Protein AF-A0AAU4XA52-F1 (afdb_monomer)

Nearest PDB structures (foldseek):
  8f8q-assembly1_G  TM=4.355E-01  e=1.566E+00  Homo sapiens
  3lk3-assembly1_A  TM=3.932E-01  e=1.040E+00  Gallus gallus
  8ptk-assembly1_K  TM=3.388E-01  e=1.979E+00  Sus scrofa

Structure (mmCIF, N/CA/C/O backbone):
data_AF-A0AAU4XA52-F1
#
_entry.id   AF-A0AAU4XA52-F1
#
loop_
_atom_site.group_PDB
_atom_site.id
_atom_site.type_symbol
_atom_site.label_atom_id
_atom_site.label_alt_id
_atom_site.label_comp_id
_atom_site.label_asym_id
_atom_site.label_entity_id
_atom_site.label_seq_id
_atom_site.pdbx_PDB_ins_code
_atom_site.Cartn_x
_atom_site.Cartn_y
_atom_site.Cartn_z
_atom_site.occupancy
_atom_site.B_iso_or_equiv
_atom_site.auth_seq_id
_a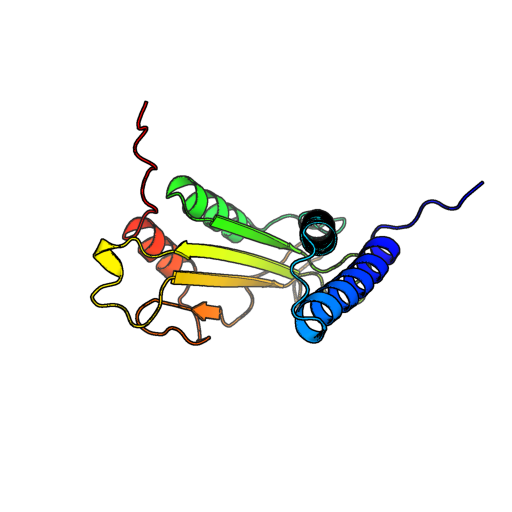tom_site.auth_comp_id
_atom_site.auth_asym_id
_atom_site.auth_atom_id
_atom_site.pdbx_PDB_model_num
ATOM 1 N N . MET A 1 1 ? 0.199 17.002 -34.456 1.00 43.00 1 MET A N 1
ATOM 2 C CA . MET A 1 1 ? 0.070 15.747 -33.685 1.00 43.00 1 MET A CA 1
ATOM 3 C C . MET A 1 1 ? 0.695 15.994 -32.324 1.00 43.00 1 MET A C 1
ATOM 5 O O . MET A 1 1 ? 1.911 16.101 -32.249 1.00 43.00 1 MET A O 1
ATOM 9 N N . THR A 1 2 ? -0.104 16.218 -31.283 1.00 55.16 2 THR A N 1
ATOM 10 C CA . THR A 1 2 ? 0.406 16.299 -29.907 1.00 55.16 2 THR A CA 1
ATOM 11 C C . THR A 1 2 ? 0.904 14.913 -29.508 1.00 55.16 2 THR A C 1
ATOM 13 O O . THR A 1 2 ? 0.173 13.933 -29.642 1.00 55.16 2 THR A O 1
ATOM 16 N N . ALA A 1 3 ? 2.171 14.807 -29.107 1.00 72.81 3 ALA A N 1
ATOM 17 C CA . ALA A 1 3 ? 2.722 13.553 -28.608 1.00 72.81 3 ALA A CA 1
ATOM 18 C C . ALA A 1 3 ? 1.929 13.122 -27.365 1.00 72.81 3 ALA A C 1
ATOM 20 O O . ALA A 1 3 ? 1.704 13.930 -26.464 1.00 72.81 3 ALA A O 1
ATOM 21 N N . VAL A 1 4 ? 1.476 11.869 -27.342 1.00 82.00 4 VAL A N 1
ATOM 22 C CA . VAL A 1 4 ? 0.788 11.294 -26.182 1.00 82.00 4 VAL A CA 1
ATOM 23 C C . VAL A 1 4 ? 1.808 11.146 -25.051 1.00 82.00 4 VAL A C 1
ATOM 25 O O . VAL A 1 4 ? 2.868 10.554 -25.254 1.00 82.00 4 VAL A O 1
ATOM 28 N N . GLU A 1 5 ? 1.500 11.710 -23.881 1.00 89.12 5 GLU A N 1
ATOM 29 C CA . GLU A 1 5 ? 2.324 11.596 -22.671 1.00 89.12 5 GLU A CA 1
ATOM 30 C C . GLU A 1 5 ? 2.473 10.115 -22.282 1.00 89.12 5 GLU A C 1
ATOM 32 O O . GLU A 1 5 ? 1.494 9.369 -22.224 1.00 89.12 5 GLU A O 1
ATOM 37 N N . THR A 1 6 ? 3.705 9.664 -22.036 1.00 92.88 6 THR A N 1
ATOM 38 C CA . THR A 1 6 ? 3.959 8.292 -21.566 1.00 92.88 6 THR A CA 1
ATOM 39 C C . THR A 1 6 ? 3.625 8.151 -20.072 1.00 92.88 6 THR A C 1
ATOM 41 O O . THR A 1 6 ? 3.754 9.127 -19.331 1.00 92.88 6 THR A O 1
ATOM 44 N N . PRO A 1 7 ? 3.310 6.940 -19.564 1.00 91.88 7 PRO A N 1
ATOM 45 C CA . PRO A 1 7 ? 3.026 6.734 -18.137 1.00 91.88 7 PRO A CA 1
ATOM 46 C C . PRO A 1 7 ? 4.144 7.199 -17.188 1.00 91.88 7 PRO A C 1
ATOM 48 O O . PRO A 1 7 ? 3.871 7.628 -16.072 1.00 91.88 7 PRO A O 1
ATOM 51 N N . ALA A 1 8 ? 5.408 7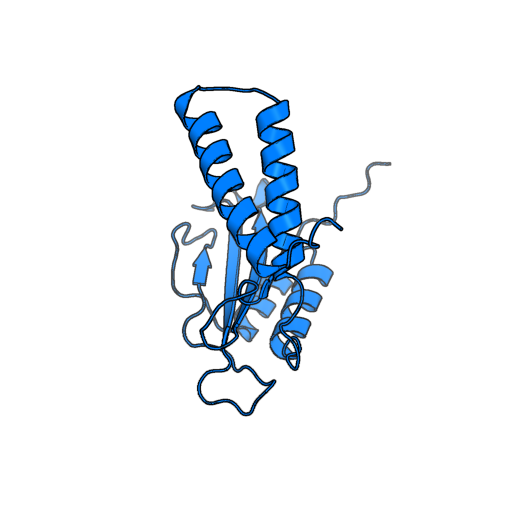.138 -17.623 1.00 92.50 8 ALA A N 1
ATOM 52 C CA . ALA A 1 8 ? 6.554 7.618 -16.846 1.00 92.50 8 ALA A CA 1
ATOM 53 C C . ALA A 1 8 ? 6.609 9.154 -16.759 1.00 92.50 8 ALA A C 1
ATOM 55 O O . ALA A 1 8 ? 6.890 9.711 -15.693 1.00 92.50 8 ALA A O 1
ATOM 56 N N . GLN A 1 9 ? 6.308 9.840 -17.867 1.00 94.44 9 GLN A N 1
ATOM 57 C CA . GLN A 1 9 ? 6.201 11.301 -17.903 1.00 94.44 9 GLN A CA 1
ATOM 58 C C . GLN A 1 9 ? 5.022 11.770 -17.045 1.00 94.44 9 GLN A C 1
ATOM 60 O O . GLN A 1 9 ? 5.203 12.636 -16.189 1.00 94.44 9 GLN A O 1
ATOM 65 N N . GLU A 1 10 ? 3.867 11.113 -17.189 1.00 95.56 10 GLU A N 1
ATOM 66 C CA . GLU A 1 10 ? 2.670 11.390 -16.394 1.00 95.56 10 GLU A CA 1
ATOM 67 C C . GLU A 1 10 ? 2.944 11.209 -14.892 1.00 95.56 10 GLU A C 1
ATOM 69 O O . GLU A 1 10 ? 2.663 12.106 -14.097 1.00 95.56 10 GLU A O 1
ATOM 74 N N . TYR A 1 11 ? 3.556 10.086 -14.495 1.00 94.38 11 TYR A N 1
ATOM 75 C CA . TYR A 1 11 ? 3.901 9.816 -13.096 1.00 94.38 11 TYR A CA 1
ATOM 76 C C . TYR A 1 11 ? 4.827 10.891 -12.510 1.00 94.38 11 TYR A C 1
ATOM 78 O O . TYR A 1 11 ? 4.609 11.366 -11.391 1.00 94.38 11 TYR A O 1
ATOM 86 N N . THR A 1 12 ? 5.848 11.300 -13.268 1.00 95.50 12 THR A N 1
ATOM 87 C CA . THR A 1 12 ? 6.807 12.328 -12.840 1.00 95.50 12 THR A CA 1
ATOM 88 C C . THR A 1 12 ? 6.115 13.671 -12.635 1.00 95.50 12 THR A C 1
ATOM 90 O O . THR A 1 12 ? 6.259 14.286 -11.576 1.00 95.50 12 THR A O 1
ATOM 93 N N . ARG A 1 13 ? 5.307 14.098 -13.612 1.00 96.88 13 ARG A N 1
ATOM 94 C CA . ARG A 1 13 ? 4.547 15.348 -13.549 1.00 96.88 13 ARG A CA 1
ATOM 95 C C . ARG A 1 13 ? 3.588 15.362 -12.359 1.00 96.88 13 ARG A C 1
ATOM 97 O O . ARG A 1 13 ? 3.605 16.307 -11.576 1.00 96.88 13 ARG A O 1
ATOM 104 N N . LEU A 1 14 ? 2.796 14.303 -12.187 1.00 96.81 14 LEU A N 1
ATOM 105 C CA . LEU A 1 14 ? 1.830 14.194 -11.090 1.00 96.81 14 LEU A CA 1
ATOM 106 C C . LEU A 1 14 ? 2.503 14.123 -9.714 1.00 96.81 14 LEU A C 1
ATOM 108 O O . LEU A 1 14 ? 1.957 14.634 -8.741 1.00 96.81 14 LEU A O 1
ATOM 112 N N . THR A 1 15 ? 3.696 13.529 -9.613 1.00 95.25 15 THR A N 1
ATOM 113 C CA . THR A 1 15 ? 4.472 13.529 -8.363 1.00 95.25 15 THR A CA 1
ATOM 114 C C . THR A 1 15 ? 4.912 14.946 -7.983 1.00 95.25 15 THR A C 1
ATOM 116 O O . THR A 1 15 ? 4.829 15.311 -6.808 1.00 95.25 15 THR A O 1
ATOM 119 N N . GLY A 1 16 ? 5.330 15.754 -8.965 1.00 96.00 16 GLY A N 1
ATOM 120 C CA . GLY A 1 16 ? 5.622 17.178 -8.771 1.00 96.00 16 GLY A CA 1
ATOM 121 C C . GLY A 1 16 ? 4.384 17.964 -8.334 1.00 96.00 16 GLY A C 1
ATOM 122 O O . GLY A 1 16 ? 4.399 18.592 -7.276 1.00 96.00 16 GLY A O 1
ATOM 123 N N . GLU A 1 17 ? 3.283 17.828 -9.078 1.00 95.88 17 GLU A N 1
ATOM 124 C CA . GLU A 1 17 ? 1.997 18.484 -8.792 1.00 95.88 17 GLU A CA 1
ATOM 125 C C . GLU A 1 17 ? 1.481 18.152 -7.381 1.00 95.88 17 GLU A C 1
ATOM 127 O O . GLU A 1 17 ? 1.078 19.034 -6.624 1.00 95.88 17 GLU A O 1
ATOM 132 N N . ARG A 1 18 ? 1.567 16.880 -6.972 1.00 95.81 18 ARG A N 1
ATOM 133 C CA . ARG A 1 18 ? 1.226 16.441 -5.612 1.00 95.81 18 ARG A CA 1
ATOM 134 C C . ARG A 1 18 ? 2.052 17.171 -4.552 1.00 95.81 18 ARG A C 1
ATOM 136 O O . ARG A 1 18 ? 1.511 17.568 -3.520 1.00 95.81 18 ARG A O 1
ATOM 143 N N . GLY A 1 19 ? 3.357 17.317 -4.783 1.00 93.88 19 GLY A N 1
ATOM 144 C CA . GLY A 1 19 ? 4.271 18.008 -3.873 1.00 93.88 19 GLY A CA 1
ATOM 145 C C . GLY A 1 19 ? 3.929 19.489 -3.716 1.00 93.88 19 GLY A C 1
ATOM 146 O O . GLY A 1 19 ? 3.890 19.992 -2.591 1.00 93.88 19 GLY A O 1
ATOM 147 N N . GLU A 1 20 ? 3.622 20.163 -4.823 1.00 92.38 20 GLU A N 1
ATOM 148 C CA . GLU A 1 20 ? 3.207 21.569 -4.852 1.00 92.38 20 GLU A CA 1
ATO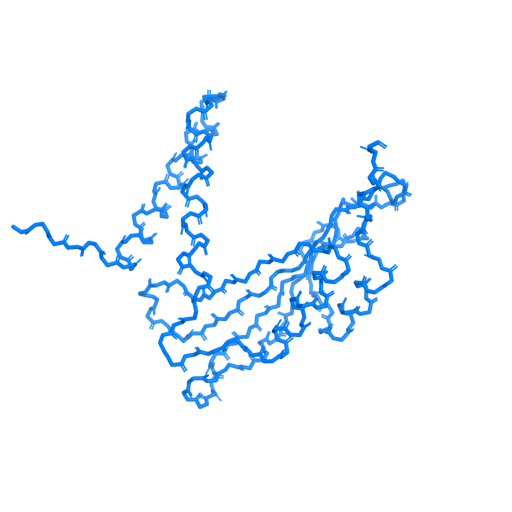M 149 C C . GLU A 1 20 ? 1.871 21.781 -4.130 1.00 92.38 20 GLU A C 1
ATOM 151 O O . GLU A 1 20 ? 1.791 22.622 -3.232 1.00 92.38 20 GLU A O 1
ATOM 156 N N . LEU A 1 21 ? 0.855 20.963 -4.428 1.00 91.62 21 LEU A N 1
ATOM 157 C CA . LEU A 1 21 ? -0.453 21.010 -3.763 1.00 91.62 21 LEU A CA 1
ATOM 158 C C . LEU A 1 21 ? -0.331 20.750 -2.254 1.00 91.62 21 LEU A C 1
ATOM 160 O O . LEU A 1 21 ? -0.887 21.489 -1.440 1.00 91.62 21 LEU A O 1
ATOM 164 N N . ALA A 1 22 ? 0.451 19.743 -1.853 1.00 89.94 22 ALA A N 1
ATOM 165 C CA . ALA A 1 22 ? 0.691 19.442 -0.442 1.00 89.94 22 ALA A CA 1
ATOM 166 C C . ALA A 1 22 ? 1.481 20.551 0.279 1.00 89.94 22 ALA A C 1
ATOM 168 O O . ALA A 1 22 ? 1.315 20.758 1.485 1.00 89.94 22 ALA A O 1
ATOM 169 N N . ALA A 1 23 ? 2.368 21.264 -0.417 1.00 88.88 23 ALA A N 1
ATOM 170 C CA . ALA A 1 23 ? 3.054 22.429 0.133 1.00 88.88 23 ALA A CA 1
ATOM 171 C C . ALA A 1 23 ? 2.111 23.635 0.263 1.00 88.88 23 ALA A C 1
ATOM 173 O O . ALA A 1 23 ? 2.123 24.292 1.305 1.00 88.88 23 ALA A O 1
ATOM 174 N N . ALA A 1 24 ? 1.262 23.888 -0.737 1.00 87.06 24 ALA A N 1
ATOM 175 C CA . ALA A 1 24 ? 0.280 24.970 -0.731 1.00 87.06 24 ALA A CA 1
ATOM 176 C C . ALA A 1 24 ? -0.718 24.826 0.430 1.00 87.06 24 ALA A C 1
ATOM 178 O O . ALA A 1 24 ? -0.852 25.748 1.236 1.00 87.06 24 ALA A O 1
ATOM 179 N N . LEU A 1 25 ? -1.311 23.636 0.596 1.00 85.62 25 LEU A N 1
ATOM 180 C CA . LEU A 1 25 ? -2.243 23.338 1.693 1.00 85.62 25 LEU A CA 1
ATOM 181 C C . LEU A 1 25 ? -1.603 23.522 3.082 1.00 85.62 25 LEU A C 1
ATOM 183 O O . LEU A 1 25 ? -2.272 23.962 4.015 1.00 85.62 25 LEU A O 1
ATOM 187 N N . ARG A 1 26 ? -0.301 23.227 3.232 1.00 85.25 26 ARG A N 1
ATOM 188 C CA . ARG A 1 26 ? 0.435 23.448 4.491 1.00 85.25 26 ARG A CA 1
ATOM 189 C C . ARG A 1 26 ? 0.756 24.918 4.740 1.00 85.25 26 ARG A C 1
ATOM 191 O O . ARG A 1 26 ? 0.615 25.384 5.865 1.00 85.25 26 ARG A O 1
ATOM 198 N N . LYS A 1 27 ? 1.231 25.633 3.716 1.00 78.00 27 LYS A N 1
ATOM 199 C CA . LYS A 1 27 ? 1.711 27.017 3.845 1.00 78.00 27 LYS A CA 1
ATOM 200 C C . LYS A 1 27 ? 0.572 27.998 4.088 1.00 78.00 27 LYS A C 1
ATOM 202 O O . LYS A 1 27 ? 0.759 28.975 4.805 1.00 78.00 27 LYS A O 1
ATOM 207 N N . ALA A 1 28 ? -0.574 27.767 3.465 1.00 58.38 28 ALA A N 1
ATOM 208 C CA . ALA A 1 28 ? -1.608 28.782 3.399 1.00 58.38 28 ALA A CA 1
ATOM 209 C C . ALA A 1 28 ? -2.699 28.635 4.477 1.00 58.38 28 ALA A C 1
ATOM 211 O O . ALA A 1 28 ? -3.594 29.470 4.534 1.00 58.38 28 ALA A O 1
ATOM 212 N N . GLY A 1 29 ? -2.670 27.589 5.320 1.00 57.09 29 GLY A N 1
ATOM 213 C CA . GLY A 1 29 ? -3.860 27.222 6.108 1.00 57.09 29 GLY A CA 1
ATOM 214 C C . GLY A 1 29 ? -5.096 27.053 5.211 1.00 57.09 29 GLY A C 1
ATOM 215 O O . GLY A 1 29 ? -6.231 27.173 5.668 1.00 57.09 29 GLY A O 1
ATOM 216 N N . ASP A 1 30 ? -4.852 26.849 3.914 1.00 56.91 30 ASP A N 1
ATOM 217 C CA . ASP A 1 30 ? -5.818 27.040 2.855 1.00 56.91 30 ASP A CA 1
ATOM 218 C C . ASP A 1 30 ? -6.730 25.831 2.855 1.00 56.91 30 ASP A C 1
ATOM 220 O O . ASP A 1 30 ? -6.340 24.696 2.568 1.00 56.91 30 ASP A O 1
ATOM 224 N N . ALA A 1 31 ? -7.959 26.089 3.277 1.00 65.12 31 ALA A N 1
ATOM 225 C CA . ALA A 1 31 ? -9.016 25.109 3.285 1.00 65.12 31 ALA A CA 1
ATOM 226 C C . ALA A 1 31 ? -9.670 24.962 1.909 1.00 65.12 31 ALA A C 1
ATOM 228 O O . ALA A 1 31 ? -10.715 24.314 1.855 1.00 65.12 31 ALA A O 1
ATOM 229 N N . SER A 1 32 ? -9.084 25.536 0.842 1.00 79.25 32 SER A N 1
ATOM 230 C CA . SER A 1 32 ? -9.592 25.466 -0.528 1.00 79.25 32 SER A CA 1
ATOM 231 C C . SER A 1 32 ? -10.029 24.037 -0.867 1.00 79.25 32 SER A C 1
ATOM 233 O O . SER A 1 32 ? -9.188 23.134 -0.988 1.00 79.25 32 SER A O 1
ATOM 235 N N . PRO A 1 33 ? -11.351 23.811 -0.996 1.00 83.31 33 PRO A N 1
ATOM 236 C CA . PRO A 1 33 ? -11.887 22.519 -1.398 1.00 83.31 33 PRO A CA 1
ATOM 237 C C . PRO A 1 33 ? -11.326 22.095 -2.755 1.00 83.31 33 PRO A C 1
ATOM 239 O O . PRO A 1 33 ? -10.989 20.934 -2.931 1.00 83.31 33 PRO A O 1
ATOM 242 N N . GLU A 1 34 ? -11.090 23.050 -3.658 1.00 87.25 34 GLU A N 1
ATOM 243 C CA . GLU A 1 34 ? -10.517 22.801 -4.980 1.00 87.25 34 GLU A CA 1
ATOM 244 C C . GLU A 1 34 ? -9.105 22.206 -4.902 1.00 87.25 34 GLU A C 1
ATOM 246 O O . GLU A 1 34 ? -8.829 21.187 -5.533 1.00 87.25 34 GLU A O 1
ATOM 251 N N . ASN A 1 35 ? -8.218 22.773 -4.077 1.00 87.94 35 ASN A N 1
ATOM 252 C CA . ASN A 1 35 ? -6.865 22.234 -3.897 1.00 87.94 35 ASN A CA 1
ATOM 253 C C . ASN A 1 35 ? -6.888 20.834 -3.261 1.00 87.94 35 ASN A C 1
ATOM 255 O O . ASN A 1 35 ? -6.060 19.984 -3.598 1.00 87.94 35 ASN A O 1
ATOM 259 N N . ARG A 1 36 ? -7.846 20.566 -2.363 1.00 89.00 36 ARG A N 1
ATOM 260 C CA . ARG A 1 36 ? -8.039 19.240 -1.751 1.00 89.00 36 ARG A CA 1
ATOM 261 C C . ARG A 1 36 ? -8.570 18.221 -2.752 1.00 89.00 36 ARG A C 1
ATOM 263 O O . ARG A 1 36 ? -8.020 17.125 -2.835 1.00 89.00 36 ARG A O 1
ATOM 270 N N . ASP A 1 37 ? -9.578 18.589 -3.532 1.00 91.69 37 ASP A N 1
ATOM 271 C CA . ASP A 1 37 ? -10.167 17.740 -4.568 1.00 91.69 37 ASP A CA 1
ATOM 272 C C . ASP A 1 37 ? -9.143 17.442 -5.664 1.00 91.69 37 ASP A C 1
ATOM 274 O O . ASP A 1 37 ? -9.008 16.302 -6.122 1.00 91.69 37 ASP A O 1
ATOM 278 N N . ARG A 1 38 ? -8.341 18.448 -6.032 1.00 93.06 38 ARG A N 1
ATOM 279 C CA . ARG A 1 38 ? -7.242 18.285 -6.977 1.00 93.06 38 ARG A CA 1
ATOM 280 C C . ARG A 1 38 ? -6.180 17.337 -6.439 1.00 93.06 38 ARG A C 1
ATOM 282 O O . ARG A 1 38 ? -5.808 16.400 -7.146 1.00 93.06 38 ARG A O 1
ATOM 289 N N . LEU A 1 39 ? -5.743 17.522 -5.192 1.00 93.12 39 LEU A N 1
ATOM 290 C CA . LEU A 1 39 ? -4.787 16.623 -4.547 1.00 93.12 39 LEU A CA 1
ATOM 291 C C . LEU A 1 39 ? -5.326 15.188 -4.482 1.00 93.12 39 LEU A C 1
ATOM 293 O O . LEU A 1 39 ? -4.607 14.255 -4.828 1.00 93.12 39 LEU A O 1
ATOM 297 N N . ALA A 1 40 ? -6.597 15.004 -4.117 1.00 94.06 40 ALA A N 1
ATOM 298 C CA . ALA A 1 40 ? -7.238 13.692 -4.087 1.00 94.06 40 ALA A CA 1
ATOM 299 C C . ALA A 1 40 ? -7.287 13.039 -5.480 1.00 94.06 40 ALA A C 1
ATOM 301 O O . ALA A 1 40 ? -7.027 11.840 -5.614 1.00 94.06 40 ALA A O 1
ATOM 302 N N . SER A 1 41 ? -7.572 13.814 -6.532 1.00 96.00 41 SER A N 1
ATOM 303 C CA . SER A 1 41 ? -7.564 13.317 -7.911 1.00 96.00 41 SER A CA 1
ATOM 304 C C . SER A 1 41 ? -6.158 12.935 -8.382 1.00 96.00 41 SER A C 1
ATOM 306 O O . SER A 1 41 ? -5.995 11.893 -9.020 1.00 96.00 41 SER A O 1
ATOM 308 N N . VAL A 1 42 ? -5.145 13.742 -8.053 1.00 96.38 42 VAL A N 1
ATOM 309 C CA . VAL A 1 42 ? -3.731 13.461 -8.353 1.00 96.38 42 VAL A CA 1
ATOM 310 C C . VAL A 1 42 ? -3.271 12.201 -7.618 1.00 96.38 42 VAL A C 1
ATOM 312 O O . VAL A 1 42 ? -2.703 11.305 -8.239 1.00 96.38 42 VAL A O 1
ATOM 315 N N . ASP A 1 43 ? -3.584 12.074 -6.327 1.00 95.25 43 ASP A N 1
ATOM 316 C CA . ASP A 1 43 ? -3.275 10.886 -5.526 1.00 95.25 43 ASP A CA 1
ATOM 317 C C . ASP A 1 43 ? -3.941 9.628 -6.095 1.00 95.25 43 ASP A C 1
ATOM 319 O O . ASP A 1 43 ? -3.300 8.580 -6.192 1.00 95.25 43 ASP A O 1
ATOM 323 N N . ARG A 1 44 ? -5.213 9.715 -6.505 1.00 95.06 44 ARG A N 1
ATOM 324 C CA . ARG A 1 44 ? -5.915 8.605 -7.164 1.00 95.06 44 ARG A CA 1
ATOM 325 C C . ARG A 1 44 ? -5.209 8.204 -8.457 1.00 95.06 44 ARG A C 1
ATOM 327 O O . ARG A 1 44 ? -4.948 7.020 -8.650 1.00 95.06 44 ARG A O 1
ATOM 334 N N . ARG A 1 45 ? -4.844 9.169 -9.304 1.00 96.25 45 ARG A N 1
ATOM 335 C CA . ARG A 1 45 ? -4.180 8.881 -10.578 1.00 96.25 45 ARG A CA 1
ATOM 336 C C . ARG A 1 45 ? -2.788 8.277 -10.387 1.00 96.25 45 ARG A C 1
ATOM 338 O O . ARG A 1 45 ? -2.440 7.310 -11.057 1.00 96.25 45 ARG A O 1
ATOM 345 N N . LEU A 1 46 ? -2.014 8.779 -9.426 1.00 95.56 46 LEU A N 1
ATOM 346 C CA . LEU A 1 46 ? -0.730 8.182 -9.052 1.00 95.56 46 LEU A CA 1
ATOM 347 C C . LEU A 1 46 ? -0.896 6.739 -8.566 1.00 95.56 46 LEU A C 1
ATOM 349 O O . LEU A 1 46 ? -0.101 5.883 -8.948 1.00 95.56 46 LEU A O 1
ATOM 353 N N . ARG A 1 47 ? -1.936 6.448 -7.770 1.00 94.19 47 ARG A N 1
ATOM 354 C CA . ARG A 1 47 ? -2.253 5.075 -7.341 1.00 94.19 47 ARG A CA 1
ATOM 355 C C . ARG A 1 47 ? -2.582 4.172 -8.525 1.00 94.19 47 ARG A C 1
ATOM 357 O O . ARG A 1 47 ? -2.074 3.060 -8.565 1.00 94.19 47 ARG A O 1
ATOM 364 N N . GLU A 1 48 ? -3.373 4.638 -9.488 1.00 94.62 48 GLU A N 1
ATOM 365 C CA . GLU A 1 48 ? -3.684 3.873 -10.707 1.00 94.62 48 GLU A CA 1
ATOM 366 C C . GLU A 1 48 ? -2.419 3.525 -11.503 1.00 94.62 48 GLU A C 1
ATOM 368 O O . GLU A 1 48 ? -2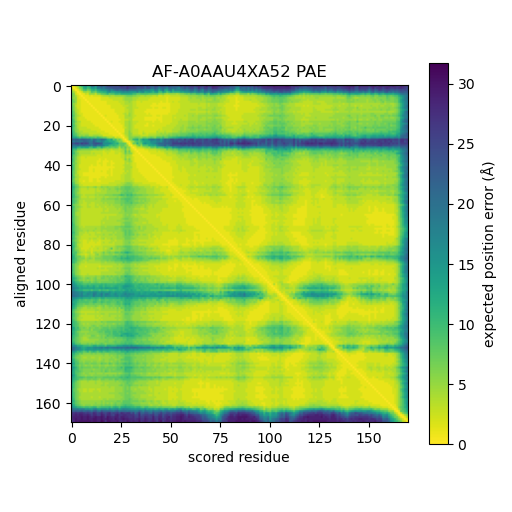.248 2.378 -11.918 1.00 94.62 48 GLU A O 1
ATOM 373 N N . LEU A 1 49 ? -1.504 4.488 -11.658 1.00 94.50 49 LEU A N 1
ATOM 374 C CA . LEU A 1 49 ? -0.248 4.300 -12.391 1.00 94.50 49 LEU A CA 1
ATOM 375 C C . LEU A 1 49 ? 0.672 3.248 -11.759 1.00 94.50 49 LEU A C 1
ATOM 377 O O . LEU A 1 49 ? 1.420 2.592 -12.480 1.00 94.50 49 LEU A O 1
ATOM 381 N N . VAL A 1 50 ? 0.611 3.068 -10.436 1.00 96.25 50 VAL A N 1
ATOM 382 C CA . VAL A 1 50 ? 1.417 2.067 -9.711 1.00 96.25 50 VAL A CA 1
ATOM 383 C C . VAL A 1 50 ? 0.630 0.817 -9.318 1.00 96.25 50 VAL A C 1
ATOM 385 O O . VAL A 1 50 ? 1.200 -0.106 -8.748 1.00 96.25 50 VAL A O 1
ATOM 388 N N . ALA A 1 51 ? -0.668 0.739 -9.607 1.00 94.38 51 ALA A N 1
ATOM 389 C CA . ALA A 1 51 ? -1.467 -0.451 -9.308 1.00 94.38 51 ALA A CA 1
ATOM 390 C C . ALA A 1 51 ? -1.173 -1.605 -10.281 1.00 94.38 51 ALA A C 1
ATOM 392 O O . ALA A 1 51 ? -1.354 -2.775 -9.938 1.00 94.38 51 ALA A O 1
ATOM 393 N N . SER A 1 52 ? -0.711 -1.279 -11.491 1.00 90.81 52 SER A N 1
ATOM 394 C CA . SER A 1 52 ? -0.446 -2.256 -12.548 1.00 90.81 52 SER A CA 1
ATOM 395 C C . SER A 1 52 ? 0.991 -2.779 -12.496 1.00 90.81 52 SER A C 1
ATOM 397 O O . SER A 1 52 ? 1.915 -1.996 -12.268 1.00 90.81 52 SER A O 1
ATOM 399 N N . PRO A 1 53 ? 1.210 -4.085 -12.735 1.00 93.25 53 PRO A N 1
ATOM 400 C CA . PRO A 1 53 ? 2.555 -4.630 -12.807 1.00 93.25 53 PRO A CA 1
ATOM 401 C C . PRO A 1 53 ? 3.318 -4.084 -14.025 1.00 93.25 53 PRO A C 1
ATOM 403 O O . PRO A 1 53 ? 2.715 -3.860 -15.079 1.00 93.25 53 PRO A O 1
ATOM 406 N N . PRO A 1 54 ? 4.651 -3.933 -13.931 1.00 92.69 54 PRO A N 1
ATOM 407 C CA . PRO A 1 54 ? 5.491 -3.711 -15.101 1.00 92.69 54 PRO A CA 1
ATOM 408 C C . PRO A 1 54 ? 5.359 -4.861 -16.118 1.00 92.69 54 PRO A C 1
ATOM 410 O O . PRO A 1 54 ? 5.044 -5.992 -15.729 1.00 92.69 54 PRO A O 1
ATOM 413 N N . PRO A 1 55 ? 5.647 -4.626 -17.413 1.00 90.62 55 PRO A N 1
ATOM 414 C CA . PRO A 1 55 ? 5.581 -5.668 -18.436 1.00 90.62 55 PRO A CA 1
ATOM 415 C C . PRO A 1 55 ? 6.372 -6.927 -18.054 1.00 90.62 55 PRO A C 1
ATOM 417 O O . PRO A 1 55 ? 7.530 -6.849 -17.648 1.00 90.62 55 PRO A O 1
ATOM 420 N N . GLY A 1 56 ? 5.739 -8.094 -18.189 1.00 93.06 56 GLY A N 1
ATOM 421 C CA . GLY A 1 56 ? 6.344 -9.391 -17.864 1.00 93.06 56 GLY A CA 1
ATOM 422 C C . GLY A 1 56 ? 6.310 -9.777 -16.382 1.00 93.06 56 GLY A C 1
ATOM 423 O O . GLY A 1 56 ? 6.720 -10.887 -16.053 1.00 93.06 56 GLY A O 1
ATOM 424 N N . TYR A 1 57 ? 5.800 -8.916 -15.496 1.00 94.75 57 TYR A N 1
ATOM 425 C CA . TYR A 1 57 ? 5.620 -9.220 -14.077 1.00 94.75 57 TYR A CA 1
ATOM 426 C C . TYR A 1 57 ? 4.155 -9.489 -13.740 1.00 94.75 57 TYR A C 1
ATOM 428 O O . TYR A 1 57 ? 3.233 -8.969 -14.364 1.00 94.75 57 TYR A O 1
ATOM 436 N N . VAL A 1 58 ? 3.947 -10.304 -12.709 1.00 94.06 58 VAL A N 1
ATOM 437 C CA . VAL A 1 58 ? 2.630 -10.580 -12.130 1.00 94.06 58 VAL A CA 1
ATOM 438 C C . VAL A 1 58 ? 2.706 -10.499 -10.614 1.00 94.06 58 VAL A C 1
ATOM 440 O O . VAL A 1 58 ? 3.763 -10.724 -10.019 1.00 94.06 58 VAL A O 1
ATOM 443 N N . LEU A 1 59 ? 1.574 -10.196 -9.975 1.00 94.69 59 LEU A N 1
ATOM 444 C CA . LEU A 1 59 ? 1.492 -10.178 -8.518 1.00 94.69 59 LEU A CA 1
ATOM 445 C C . LEU A 1 59 ? 1.780 -11.587 -7.973 1.00 94.69 59 LEU A C 1
ATOM 447 O O . LEU A 1 59 ? 1.107 -12.538 -8.377 1.00 94.69 59 LEU A O 1
ATOM 451 N N . PRO A 1 60 ? 2.755 -11.761 -7.060 1.00 94.19 60 PRO A N 1
ATOM 452 C CA . PRO A 1 60 ? 3.046 -13.065 -6.480 1.00 94.19 60 PRO A CA 1
ATOM 453 C C . PRO A 1 60 ? 1.834 -13.643 -5.778 1.00 94.19 60 PRO A C 1
ATOM 455 O O . PRO A 1 60 ? 1.121 -12.924 -5.079 1.00 94.19 60 PRO A O 1
ATOM 458 N N . LYS A 1 61 ? 1.680 -14.967 -5.843 1.00 95.12 61 LYS A N 1
ATOM 459 C CA . LYS A 1 61 ? 0.588 -15.661 -5.157 1.00 95.12 61 LYS A CA 1
ATOM 460 C C . LYS A 1 61 ? 0.489 -15.282 -3.675 1.00 95.12 61 LYS A C 1
ATOM 462 O O . LYS A 1 61 ? -0.593 -14.974 -3.208 1.00 95.12 61 LYS A O 1
ATOM 467 N N . ALA A 1 62 ? 1.608 -15.233 -2.950 1.00 95.00 62 ALA A N 1
ATOM 468 C CA . ALA A 1 62 ? 1.604 -14.862 -1.532 1.00 95.00 62 ALA A CA 1
ATOM 469 C C . ALA A 1 62 ? 1.092 -13.429 -1.275 1.00 95.00 62 ALA A C 1
ATOM 471 O O . ALA A 1 62 ? 0.433 -13.189 -0.266 1.00 95.00 62 ALA A O 1
ATOM 472 N N . ALA A 1 63 ? 1.380 -12.494 -2.185 1.00 96.38 63 ALA A N 1
ATOM 473 C CA . ALA A 1 63 ? 0.881 -11.125 -2.122 1.00 96.38 63 ALA A CA 1
ATOM 474 C C . ALA A 1 63 ? -0.622 -11.077 -2.447 1.00 96.38 63 ALA A C 1
ATOM 476 O O . ALA A 1 63 ? -1.392 -10.494 -1.689 1.00 96.38 63 ALA A O 1
ATOM 477 N N . ALA A 1 64 ? -1.050 -11.757 -3.516 1.00 97.12 64 ALA A N 1
ATOM 478 C CA . ALA A 1 64 ? -2.457 -11.864 -3.905 1.00 97.12 64 ALA A CA 1
ATOM 479 C C . ALA A 1 64 ? -3.318 -12.538 -2.818 1.00 97.12 64 ALA A C 1
ATOM 481 O O . ALA A 1 64 ? -4.404 -12.057 -2.496 1.00 97.12 64 ALA A O 1
ATOM 482 N N . ASP A 1 65 ? -2.810 -13.612 -2.209 1.00 98.06 65 ASP A N 1
ATOM 483 C CA . ASP A 1 65 ? -3.467 -14.327 -1.116 1.00 98.06 65 ASP A CA 1
ATOM 484 C C . ASP A 1 65 ? -3.583 -13.427 0.132 1.00 98.06 65 ASP A C 1
ATOM 486 O O . ASP A 1 65 ? -4.617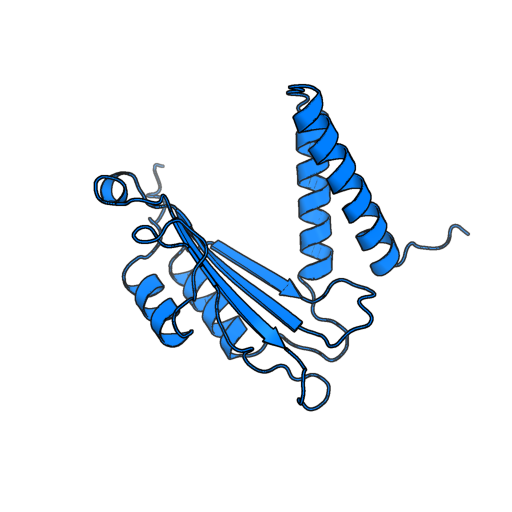 -13.443 0.794 1.00 98.06 65 ASP A O 1
ATOM 490 N N . LEU A 1 66 ? -2.565 -12.609 0.449 1.00 98.00 66 LEU A N 1
ATOM 491 C CA . LEU A 1 66 ? -2.631 -11.636 1.549 1.00 98.00 66 LEU A CA 1
ATOM 492 C C . LEU A 1 66 ? -3.680 -10.546 1.286 1.00 98.00 66 LEU A C 1
ATOM 494 O O . LEU A 1 66 ? -4.466 -10.247 2.181 1.00 98.00 66 LEU A O 1
ATOM 498 N N . VAL A 1 67 ? -3.710 -9.981 0.074 1.00 98.19 67 VAL A N 1
ATOM 499 C CA . VAL A 1 67 ? -4.706 -8.974 -0.335 1.00 98.19 67 VAL A CA 1
ATOM 500 C C . VAL A 1 67 ? -6.117 -9.542 -0.217 1.00 98.19 67 VAL A C 1
ATOM 502 O O . VAL A 1 67 ? -6.964 -8.952 0.447 1.00 98.19 67 VAL A O 1
ATOM 505 N N . THR A 1 68 ? -6.346 -10.722 -0.793 1.00 98.31 68 THR A N 1
ATOM 506 C CA . THR A 1 68 ? -7.650 -11.396 -0.751 1.00 98.31 68 THR A CA 1
ATOM 507 C C . THR A 1 68 ? -8.067 -11.682 0.692 1.00 98.31 68 THR A C 1
ATOM 509 O O . THR A 1 68 ? -9.198 -11.401 1.081 1.00 98.31 68 THR A O 1
ATOM 512 N N . HIS A 1 69 ? -7.145 -12.193 1.517 1.00 98.19 69 HIS A N 1
ATOM 513 C CA . HIS A 1 69 ? -7.401 -12.479 2.931 1.00 98.19 69 HIS A CA 1
ATOM 514 C C . HIS A 1 69 ? -7.762 -11.207 3.708 1.00 98.19 69 HIS A C 1
ATOM 516 O O . HIS A 1 69 ? -8.719 -11.211 4.470 1.00 98.19 69 HIS A O 1
ATOM 522 N N . ALA A 1 70 ? -7.046 -10.103 3.494 1.00 98.12 70 ALA A N 1
ATOM 523 C CA . ALA A 1 70 ? -7.364 -8.817 4.111 1.00 98.12 70 ALA A CA 1
ATOM 524 C C . ALA A 1 70 ? -8.768 -8.323 3.721 1.00 98.12 70 ALA A C 1
ATOM 526 O O . ALA A 1 70 ? -9.573 -8.011 4.598 1.00 98.12 70 ALA A O 1
ATOM 527 N N . GLN A 1 71 ? -9.094 -8.336 2.427 1.00 97.62 71 GLN A N 1
ATOM 528 C CA . GLN A 1 71 ? -10.388 -7.877 1.910 1.00 97.62 71 GLN A CA 1
ATOM 529 C C . GLN A 1 71 ? -11.567 -8.701 2.439 1.00 97.62 71 GLN A C 1
ATOM 531 O O . GLN A 1 71 ? -12.575 -8.131 2.849 1.00 97.62 71 GLN A O 1
ATOM 536 N N . VAL A 1 72 ? -11.437 -10.032 2.503 1.00 97.50 72 VAL A N 1
ATOM 537 C CA . VAL A 1 72 ? -12.471 -10.926 3.065 1.00 97.50 72 VAL A CA 1
ATOM 538 C C . VAL A 1 72 ? -12.793 -10.586 4.525 1.00 97.50 72 VAL A C 1
ATOM 540 O O . VAL A 1 72 ? -13.933 -10.734 4.962 1.00 97.50 72 VAL A O 1
ATOM 543 N N . HIS A 1 73 ? -11.804 -10.097 5.272 1.00 97.31 73 HIS A N 1
ATOM 544 C CA . HIS A 1 73 ? -11.951 -9.670 6.662 1.00 97.31 73 HIS A CA 1
ATOM 545 C C . HIS A 1 73 ? -12.247 -8.166 6.807 1.00 97.31 73 HIS A C 1
ATOM 547 O O . HIS A 1 73 ? -12.191 -7.640 7.918 1.00 97.31 73 HIS A O 1
ATOM 553 N N . GLY A 1 74 ? -12.554 -7.467 5.710 1.00 96.25 74 GLY A N 1
ATOM 554 C CA . GLY A 1 74 ? -12.920 -6.048 5.695 1.00 96.25 74 GLY A CA 1
ATOM 555 C C . GLY A 1 74 ? -11.753 -5.076 5.897 1.00 96.25 74 GLY A C 1
ATOM 556 O O . GLY A 1 74 ? -11.973 -3.891 6.133 1.00 96.25 74 GLY A O 1
ATOM 557 N N . TRP A 1 75 ? -10.506 -5.544 5.822 1.00 97.69 75 TRP A N 1
ATOM 558 C CA . TRP A 1 75 ? -9.339 -4.665 5.890 1.00 97.69 75 TRP A CA 1
ATOM 559 C C . TRP A 1 75 ? -9.128 -3.941 4.560 1.00 97.69 75 TRP A C 1
ATOM 561 O O . TRP A 1 75 ? -9.374 -4.487 3.482 1.00 97.69 75 TRP A O 1
ATOM 571 N N . LEU A 1 76 ? -8.598 -2.720 4.639 1.00 96.94 76 LEU A N 1
ATOM 572 C CA . LEU A 1 76 ? -8.178 -1.966 3.466 1.00 96.94 76 LEU A CA 1
ATOM 573 C C . LEU A 1 76 ? -6.865 -2.526 2.927 1.00 96.94 76 LEU A C 1
ATOM 575 O O . LEU A 1 76 ? -5.983 -2.943 3.683 1.00 96.94 76 LEU A O 1
ATOM 579 N N . THR A 1 77 ? -6.727 -2.489 1.606 1.00 97.56 77 THR A N 1
ATOM 580 C CA . THR A 1 77 ? -5.549 -2.987 0.897 1.00 97.56 77 THR A CA 1
ATOM 581 C C . THR A 1 77 ? -5.065 -1.972 -0.120 1.00 97.56 77 THR A C 1
ATOM 583 O O . THR A 1 77 ? -5.874 -1.388 -0.840 1.00 97.56 77 THR A O 1
ATOM 586 N N . LEU A 1 78 ? -3.752 -1.830 -0.243 1.00 96.69 78 LEU A N 1
ATOM 587 C CA . LEU A 1 78 ? -3.109 -1.029 -1.273 1.00 96.69 78 LEU A CA 1
ATOM 588 C C . LEU A 1 78 ? -1.952 -1.835 -1.871 1.00 96.69 78 LEU A C 1
ATOM 590 O O . LEU A 1 78 ? -1.061 -2.275 -1.150 1.00 96.69 78 LEU A O 1
ATOM 594 N N . VAL A 1 79 ? -1.981 -2.036 -3.187 1.00 97.75 79 VAL A N 1
ATOM 595 C CA . VAL A 1 79 ? -0.919 -2.707 -3.951 1.00 97.75 79 VAL A CA 1
ATOM 596 C C . VAL A 1 79 ? -0.209 -1.656 -4.791 1.00 97.75 79 VAL A C 1
ATOM 598 O O . VAL A 1 79 ? -0.863 -0.926 -5.532 1.00 97.75 79 VAL A O 1
ATOM 601 N N . GLN A 1 80 ? 1.113 -1.568 -4.664 1.00 97.31 80 GLN A N 1
ATOM 602 C CA . GLN A 1 80 ? 1.929 -0.592 -5.381 1.00 97.31 80 GLN A CA 1
ATOM 603 C C . GLN A 1 80 ? 3.155 -1.270 -5.971 1.00 97.31 80 GLN A C 1
ATOM 605 O O . GLN A 1 80 ? 4.041 -1.723 -5.249 1.00 97.31 80 GLN A O 1
ATOM 610 N N . TRP A 1 81 ? 3.205 -1.329 -7.290 1.00 97.50 81 TRP A N 1
ATOM 611 C CA . TRP A 1 81 ? 4.396 -1.680 -8.038 1.00 97.50 81 TRP A CA 1
ATOM 612 C C . TRP A 1 81 ? 5.378 -0.515 -8.091 1.00 97.50 81 TRP A C 1
ATOM 614 O O . TRP A 1 81 ? 5.046 0.636 -7.803 1.00 97.50 81 TRP A O 1
ATOM 624 N N . THR A 1 82 ? 6.606 -0.824 -8.493 1.00 94.75 82 THR A N 1
ATOM 625 C CA . THR A 1 82 ? 7.595 0.180 -8.875 1.00 94.75 82 THR A CA 1
ATOM 626 C C . THR A 1 82 ? 7.004 1.213 -9.830 1.00 94.75 82 THR A C 1
ATOM 628 O O . THR A 1 82 ? 6.311 0.821 -10.774 1.00 94.75 82 THR A O 1
ATOM 631 N N . PRO A 1 83 ? 7.318 2.507 -9.642 1.00 93.44 83 PRO A N 1
ATOM 632 C CA . PRO A 1 83 ? 6.858 3.563 -10.530 1.00 93.44 83 PRO A CA 1
ATOM 633 C C . PRO A 1 83 ? 7.166 3.305 -12.013 1.00 93.44 83 PRO A C 1
ATOM 635 O O . PRO A 1 83 ? 8.234 2.771 -12.332 1.00 93.44 83 PRO A O 1
ATOM 638 N N . PRO A 1 84 ? 6.293 3.737 -12.940 1.00 91.00 84 PRO A N 1
ATOM 639 C CA . PRO A 1 84 ? 6.609 3.734 -14.363 1.00 91.00 84 PRO A CA 1
ATOM 640 C C . PRO A 1 84 ? 7.902 4.508 -14.652 1.00 91.00 84 PRO A C 1
ATOM 642 O O . PRO A 1 84 ? 8.109 5.604 -14.137 1.00 91.00 84 PRO A O 1
ATOM 645 N N . GLY A 1 85 ? 8.780 3.942 -15.483 1.00 86.44 85 GLY A N 1
ATOM 646 C CA . GLY A 1 85 ? 10.080 4.547 -15.801 1.00 86.44 85 GLY A CA 1
ATOM 647 C C . GLY A 1 85 ? 11.142 4.406 -14.706 1.00 86.44 85 GLY A C 1
ATOM 648 O O . GLY A 1 85 ? 12.234 4.951 -14.855 1.00 86.44 85 GLY A O 1
ATOM 649 N N . TYR A 1 86 ? 10.866 3.667 -13.625 1.00 89.31 86 TYR A N 1
ATOM 650 C CA . TYR A 1 86 ? 11.885 3.305 -12.645 1.00 89.31 86 TYR A CA 1
ATOM 651 C C . TYR A 1 86 ? 12.990 2.468 -13.306 1.00 89.31 86 TYR A C 1
ATOM 653 O O . TYR A 1 86 ? 12.727 1.401 -13.853 1.00 89.31 86 TYR A O 1
ATOM 661 N N . GLY A 1 87 ? 14.232 2.959 -13.250 1.00 85.31 87 GLY A N 1
ATOM 662 C CA . GLY A 1 87 ? 15.393 2.310 -13.875 1.00 85.31 87 GLY A CA 1
ATOM 663 C C . GLY A 1 87 ? 16.013 1.167 -13.063 1.00 85.31 87 GLY A C 1
ATOM 664 O O . GLY A 1 87 ? 17.033 0.622 -13.474 1.00 85.31 87 GLY A O 1
ATOM 665 N N . GLY A 1 88 ? 15.449 0.843 -11.897 1.00 87.81 88 GLY A N 1
ATOM 666 C CA . GLY A 1 88 ? 15.923 -0.238 -11.037 1.00 87.81 88 GLY A CA 1
ATOM 667 C C . GLY A 1 88 ? 15.147 -1.544 -11.211 1.00 87.81 88 GLY A C 1
ATOM 668 O O . GLY A 1 88 ? 14.283 -1.694 -12.071 1.00 87.81 88 GLY A O 1
ATOM 669 N N . GLU A 1 89 ? 15.459 -2.498 -10.342 1.00 91.12 89 GLU A N 1
ATOM 670 C CA . GLU A 1 89 ? 14.795 -3.800 -10.265 1.00 91.12 89 GLU A CA 1
ATOM 671 C C . GLU A 1 89 ? 13.318 -3.652 -9.829 1.00 91.12 89 GLU A C 1
ATOM 673 O O . GLU A 1 89 ? 13.046 -3.040 -8.792 1.00 91.12 89 GLU A O 1
ATOM 678 N N . PRO A 1 90 ? 12.351 -4.233 -10.566 1.00 94.56 90 PRO A N 1
ATOM 679 C CA . PRO A 1 90 ? 10.940 -4.218 -10.190 1.00 94.56 90 PRO A CA 1
ATOM 680 C C . PRO A 1 90 ? 10.670 -4.780 -8.792 1.00 94.56 90 PRO A C 1
ATOM 682 O O . PRO A 1 90 ? 11.215 -5.818 -8.400 1.00 94.56 90 PRO A O 1
ATOM 685 N N . PHE A 1 91 ? 9.769 -4.132 -8.066 1.00 95.44 91 PHE A N 1
ATOM 686 C CA . PHE A 1 91 ? 9.254 -4.586 -6.779 1.00 95.44 91 PHE A CA 1
ATOM 687 C C . PHE A 1 91 ? 7.773 -4.238 -6.639 1.00 95.44 91 PHE A C 1
ATOM 689 O O . PHE A 1 91 ? 7.251 -3.383 -7.353 1.00 95.44 91 PHE A O 1
ATOM 696 N N . VAL A 1 92 ? 7.100 -4.911 -5.711 1.00 97.19 92 VAL A N 1
ATOM 697 C CA . VAL A 1 92 ? 5.722 -4.618 -5.317 1.00 97.19 92 VAL A CA 1
ATOM 698 C C . VAL A 1 92 ? 5.625 -4.551 -3.805 1.00 97.19 92 VAL A C 1
ATOM 700 O O . VAL A 1 92 ? 6.104 -5.444 -3.109 1.00 97.19 92 VAL A O 1
ATOM 703 N N . SER A 1 93 ? 4.990 -3.504 -3.302 1.00 96.81 93 SER A N 1
ATOM 704 C CA . SER A 1 93 ? 4.612 -3.356 -1.903 1.00 96.81 93 SER A CA 1
ATOM 705 C C . SER A 1 93 ? 3.111 -3.570 -1.760 1.00 96.81 93 SER A C 1
ATOM 707 O O . SER A 1 93 ? 2.311 -3.006 -2.506 1.00 96.81 93 SER A O 1
ATOM 709 N N . VAL A 1 94 ? 2.727 -4.397 -0.795 1.00 97.69 94 VAL A N 1
ATOM 710 C CA . VAL A 1 94 ? 1.345 -4.581 -0.364 1.00 97.69 94 VAL A CA 1
ATOM 711 C C . VAL A 1 94 ? 1.217 -4.013 1.033 1.00 97.69 94 VAL A C 1
ATO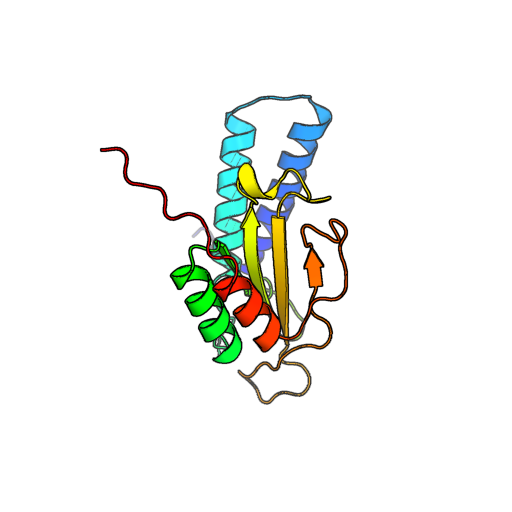M 713 O O . VAL A 1 94 ? 1.838 -4.505 1.976 1.00 97.69 94 VAL A O 1
ATOM 716 N N . GLN A 1 95 ? 0.371 -3.002 1.161 1.00 97.75 95 GLN A N 1
ATOM 717 C CA . GLN A 1 95 ? -0.074 -2.492 2.439 1.00 97.75 95 GLN A CA 1
ATOM 718 C C . GLN A 1 95 ? -1.456 -3.058 2.759 1.00 97.75 95 GLN A C 1
ATOM 720 O O . GLN A 1 95 ? -2.356 -3.041 1.920 1.00 97.75 95 GLN A O 1
ATOM 725 N N . VAL A 1 96 ? -1.625 -3.541 3.984 1.00 98.25 96 VAL A N 1
ATOM 726 C CA . VAL A 1 96 ? -2.923 -3.924 4.545 1.00 98.25 96 VAL A CA 1
ATOM 727 C C . VAL A 1 96 ? -3.114 -3.207 5.871 1.00 98.25 96 VAL A C 1
ATOM 729 O O . VAL A 1 96 ? -2.162 -3.068 6.642 1.00 98.25 96 VAL A O 1
ATOM 732 N N . GLY A 1 97 ? -4.322 -2.734 6.154 1.00 97.38 97 GLY A N 1
ATOM 733 C CA . GLY A 1 97 ? -4.577 -2.041 7.411 1.00 97.38 97 GLY A CA 1
ATOM 734 C C . GLY A 1 97 ? -6.047 -1.840 7.729 1.00 97.38 97 GLY A C 1
ATOM 735 O O . GLY A 1 97 ? -6.915 -1.959 6.865 1.00 97.38 97 GLY A O 1
ATOM 736 N N . ARG A 1 98 ? -6.310 -1.508 8.991 1.00 95.69 98 ARG A N 1
ATOM 737 C CA . ARG A 1 98 ? -7.614 -1.044 9.466 1.00 95.69 98 ARG A CA 1
ATOM 738 C C . ARG A 1 98 ? -7.449 -0.096 10.646 1.00 95.69 98 ARG A C 1
ATOM 740 O O . ARG A 1 98 ? -6.453 -0.169 11.367 1.00 95.69 98 ARG A O 1
ATOM 747 N N . LEU A 1 99 ? -8.451 0.748 10.857 1.00 94.56 99 LEU A N 1
ATOM 748 C CA . LEU A 1 99 ? -8.573 1.540 12.076 1.00 94.56 99 LEU A CA 1
ATOM 749 C C . LEU A 1 99 ? -9.163 0.693 13.212 1.00 94.56 99 LEU A C 1
ATOM 751 O O . LEU A 1 99 ? -9.888 -0.282 12.976 1.00 94.56 99 LEU A O 1
ATOM 755 N N . LEU A 1 100 ? -8.844 1.081 14.441 1.00 91.50 100 LEU A N 1
ATOM 756 C CA . LEU A 1 100 ? -9.480 0.573 15.650 1.00 91.50 100 LEU A CA 1
ATOM 757 C C . LEU A 1 100 ? -10.885 1.144 15.747 1.00 91.50 100 LEU A C 1
ATOM 759 O O . LEU A 1 100 ? -11.089 2.343 15.535 1.00 91.50 100 LEU A O 1
ATOM 763 N N . HIS A 1 101 ? -11.844 0.311 16.135 1.00 86.75 101 HIS A N 1
ATOM 764 C CA . HIS A 1 101 ? -13.163 0.816 16.497 1.00 86.75 101 HIS A CA 1
ATOM 765 C C . HIS A 1 101 ? -13.163 1.361 17.932 1.00 86.75 101 HIS A C 1
ATOM 767 O O . HIS A 1 101 ? -12.270 1.058 18.721 1.00 86.75 101 HIS A O 1
ATOM 773 N N . ALA A 1 102 ? -14.187 2.137 18.300 1.00 83.06 102 ALA A N 1
ATOM 774 C CA . ALA A 1 102 ? -14.245 2.847 19.585 1.00 83.06 102 ALA A CA 1
ATOM 775 C C . ALA A 1 102 ? -13.964 1.944 20.808 1.00 83.06 102 ALA A C 1
ATOM 777 O O . ALA A 1 102 ? -13.198 2.320 21.689 1.00 83.06 102 ALA A O 1
ATOM 778 N N . GLY A 1 103 ? -14.517 0.724 20.828 1.00 82.44 103 GLY A N 1
ATOM 779 C CA . GLY A 1 103 ? -14.279 -0.252 21.903 1.00 82.44 103 GLY A CA 1
ATOM 780 C C . GLY A 1 103 ? -12.848 -0.809 22.012 1.00 82.44 103 GLY A C 1
ATOM 781 O O . GLY A 1 103 ? -12.485 -1.311 23.067 1.00 82.44 103 GLY A O 1
ATOM 782 N N . GLU A 1 104 ? -12.026 -0.720 20.963 1.00 86.19 104 GLU A N 1
ATOM 783 C CA . GLU A 1 104 ? -10.614 -1.145 20.988 1.00 86.19 104 GLU A CA 1
ATOM 784 C C . GLU A 1 104 ? -9.678 -0.015 21.431 1.00 86.19 104 GLU A C 1
ATOM 786 O O . GLU A 1 104 ? -8.574 -0.265 21.912 1.00 86.19 104 GLU A O 1
ATOM 791 N N . GLN A 1 105 ? -10.107 1.240 21.276 1.00 82.56 105 GLN A N 1
ATOM 792 C CA . GLN A 1 105 ? -9.254 2.409 21.493 1.00 82.56 105 GLN A CA 1
ATOM 793 C C . GLN A 1 105 ? -8.914 2.637 22.970 1.00 82.56 105 GLN A C 1
ATOM 795 O O . GLN A 1 105 ? -7.846 3.161 23.271 1.00 82.56 105 GLN A O 1
ATOM 800 N N . SER A 1 106 ? -9.773 2.221 23.907 1.00 76.44 106 SER A N 1
ATOM 801 C CA . SER A 1 106 ? -9.628 2.546 25.335 1.00 76.44 106 SER A CA 1
ATOM 802 C C . SER A 1 106 ? -8.386 1.949 26.012 1.00 76.44 106 SER A C 1
ATOM 804 O O . SER A 1 106 ? -8.026 2.392 27.099 1.00 76.44 106 SER A O 1
ATOM 806 N N . GLY A 1 107 ? -7.739 0.950 25.403 1.00 77.50 107 GLY A N 1
ATOM 807 C CA . GLY A 1 107 ? -6.512 0.323 25.913 1.00 77.50 107 GLY A CA 1
ATOM 808 C C . GLY A 1 107 ? -5.303 0.437 24.982 1.00 77.50 107 GLY A C 1
ATOM 809 O O . GLY A 1 107 ? -4.227 -0.059 25.317 1.00 77.50 107 GLY A O 1
ATOM 810 N N . ALA A 1 108 ? -5.466 1.064 23.818 1.00 85.56 108 ALA A N 1
ATOM 811 C CA . ALA A 1 108 ? -4.447 1.112 22.781 1.00 85.56 108 ALA A CA 1
ATOM 812 C C . ALA A 1 108 ? -3.626 2.407 22.835 1.00 85.56 108 ALA A C 1
ATOM 814 O O . ALA A 1 108 ? -4.122 3.471 23.197 1.00 85.56 108 ALA A O 1
ATOM 815 N N . ARG A 1 109 ? -2.353 2.328 22.431 1.00 91.69 109 ARG A N 1
ATOM 816 C CA . ARG A 1 109 ? -1.488 3.508 22.247 1.00 91.69 109 ARG A CA 1
ATOM 817 C C . ARG A 1 109 ? -1.638 4.121 20.852 1.00 91.69 109 ARG A C 1
ATOM 819 O O . ARG A 1 109 ? -1.336 5.295 20.673 1.00 91.69 109 ARG A O 1
ATOM 826 N N . GLY A 1 110 ? -2.048 3.317 19.873 1.00 92.56 110 GLY A N 1
ATOM 827 C CA . GLY A 1 110 ? -2.300 3.702 18.487 1.00 92.56 110 GLY A CA 1
ATOM 828 C C . GLY A 1 110 ? -3.739 3.452 18.054 1.00 92.56 110 GLY A C 1
ATOM 829 O O . GLY A 1 110 ? -4.499 2.768 18.728 1.00 92.56 110 GLY A O 1
ATOM 830 N N . ASP A 1 111 ? -4.096 3.987 16.890 1.00 94.12 111 ASP A N 1
ATOM 831 C CA . ASP A 1 111 ? -5.453 3.966 16.331 1.00 94.12 111 ASP A CA 1
ATOM 832 C C . ASP A 1 111 ? -5.626 2.970 15.174 1.00 94.12 111 ASP A C 1
ATOM 834 O O . ASP A 1 111 ? -6.704 2.895 14.583 1.00 94.12 111 ASP A O 1
ATOM 838 N N . ARG A 1 112 ? -4.573 2.229 14.805 1.00 95.38 112 ARG A N 1
ATOM 839 C CA . ARG A 1 112 ? -4.584 1.378 13.613 1.00 95.38 112 ARG A CA 1
ATOM 840 C C . ARG A 1 112 ? -3.687 0.157 13.707 1.00 95.38 112 ARG A C 1
A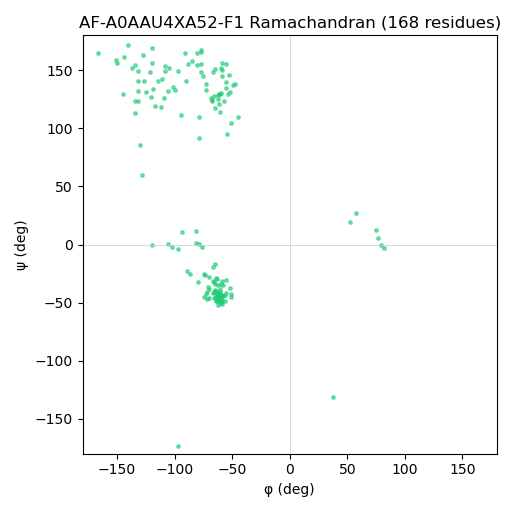TOM 842 O O . ARG A 1 112 ? -2.666 0.155 14.393 1.00 95.38 112 ARG A O 1
ATOM 849 N N . TRP A 1 113 ? -4.017 -0.815 12.866 1.00 97.00 113 TRP A N 1
ATOM 850 C CA . TRP A 1 113 ? -3.060 -1.779 12.343 1.00 97.00 113 TRP A CA 1
ATOM 851 C C . TRP A 1 113 ? -2.683 -1.386 10.922 1.00 97.00 113 TRP A C 1
ATOM 853 O O . TRP A 1 113 ? -3.534 -1.056 10.094 1.00 97.00 113 TRP A O 1
ATOM 863 N N . THR A 1 114 ? -1.399 -1.439 10.607 1.00 97.94 114 THR A N 1
ATOM 864 C CA . THR A 1 114 ? -0.888 -1.295 9.249 1.00 97.94 114 THR A CA 1
ATOM 865 C C . THR A 1 114 ? 0.314 -2.205 9.089 1.00 97.94 114 THR A C 1
ATOM 867 O O . THR A 1 114 ? 1.235 -2.159 9.897 1.00 97.94 114 THR A O 1
ATOM 870 N N . TYR A 1 115 ? 0.316 -3.011 8.034 1.00 98.00 115 TYR A N 1
ATOM 871 C CA . TYR A 1 115 ? 1.437 -3.856 7.644 1.00 98.00 115 TYR A CA 1
ATOM 872 C C . TYR A 1 115 ? 1.818 -3.540 6.205 1.00 98.00 115 TYR A C 1
ATOM 874 O O . TYR A 1 115 ? 0.945 -3.507 5.342 1.00 98.00 115 TYR A O 1
ATOM 882 N N . ASN A 1 116 ? 3.104 -3.320 5.943 1.00 97.62 116 ASN A N 1
ATOM 883 C CA . ASN A 1 116 ? 3.660 -3.133 4.608 1.00 97.62 116 ASN A CA 1
ATOM 884 C C . ASN A 1 116 ? 4.657 -4.259 4.312 1.00 97.62 116 ASN A C 1
ATOM 886 O O . ASN A 1 116 ? 5.652 -4.439 5.021 1.00 97.62 116 ASN A O 1
ATOM 890 N N . VAL A 1 117 ? 4.353 -5.030 3.273 1.00 97.62 117 VAL A N 1
ATOM 891 C CA . VAL A 1 117 ? 5.105 -6.207 2.848 1.00 97.62 117 VAL A CA 1
ATOM 892 C C . VAL A 1 117 ? 5.593 -5.980 1.424 1.00 97.62 117 VAL A C 1
ATOM 894 O O . VAL A 1 117 ? 4.792 -5.694 0.540 1.00 97.62 117 VAL A O 1
ATOM 897 N N . THR A 1 118 ? 6.893 -6.141 1.186 1.00 96.56 118 THR A N 1
ATOM 898 C CA . THR A 1 118 ? 7.501 -5.894 -0.127 1.00 96.56 118 THR A CA 1
ATOM 899 C C . THR A 1 118 ? 8.039 -7.185 -0.735 1.00 96.56 118 THR A C 1
ATOM 901 O O . THR A 1 118 ? 8.636 -8.008 -0.043 1.00 96.56 118 THR A O 1
ATOM 904 N N . TRP A 1 119 ? 7.866 -7.351 -2.044 1.00 96.56 119 TRP A N 1
ATOM 905 C CA . TRP A 1 119 ? 8.504 -8.386 -2.853 1.00 96.56 119 TRP A CA 1
ATOM 906 C C . TRP A 1 119 ? 9.370 -7.736 -3.925 1.00 96.56 119 TRP A C 1
ATOM 908 O O . TRP A 1 119 ? 8.908 -6.830 -4.609 1.00 96.56 119 TRP A O 1
ATOM 918 N N . HIS A 1 120 ? 10.598 -8.217 -4.105 1.00 94.69 120 HIS A N 1
ATOM 919 C CA . HIS A 1 120 ? 11.578 -7.647 -5.032 1.00 94.69 120 HIS A CA 1
ATOM 920 C C . HIS A 1 120 ? 12.028 -8.676 -6.070 1.00 94.69 120 HIS A C 1
ATOM 922 O O . HIS A 1 120 ? 12.119 -9.866 -5.766 1.00 94.69 120 HIS A O 1
ATOM 928 N N . SER A 1 121 ? 12.360 -8.222 -7.277 1.00 94.19 121 SER A N 1
ATOM 929 C CA . SER A 1 121 ? 12.921 -9.057 -8.356 1.00 94.19 121 SER A CA 1
ATOM 930 C C . SER A 1 121 ? 14.416 -9.354 -8.198 1.00 94.19 121 SER A C 1
ATOM 932 O O . SER A 1 121 ? 14.990 -10.065 -9.019 1.00 94.19 121 SER A O 1
ATOM 934 N N . ARG A 1 122 ? 15.050 -8.859 -7.125 1.00 90.94 122 ARG A N 1
ATOM 935 C CA . ARG A 1 122 ? 16.493 -9.022 -6.911 1.00 90.94 122 ARG A CA 1
ATOM 936 C C . ARG A 1 122 ? 16.840 -10.499 -6.774 1.00 90.94 122 ARG A C 1
ATOM 938 O O . ARG A 1 122 ? 16.235 -11.211 -5.959 1.00 90.94 122 ARG A O 1
ATOM 945 N N . ASP A 1 123 ? 17.823 -10.930 -7.557 1.00 89.50 123 ASP A N 1
ATOM 946 C CA . ASP A 1 123 ? 18.284 -12.319 -7.662 1.00 89.50 123 ASP A CA 1
ATOM 947 C C . ASP A 1 123 ? 17.174 -13.311 -8.066 1.00 89.50 123 ASP A C 1
ATOM 949 O O . ASP A 1 123 ? 17.205 -14.485 -7.692 1.00 89.50 123 ASP A O 1
ATOM 953 N N . CYS A 1 124 ? 16.151 -12.850 -8.792 1.00 89.56 124 CYS A N 1
ATOM 954 C CA . CYS A 1 124 ? 15.088 -13.694 -9.333 1.00 89.56 124 CYS A CA 1
ATOM 955 C C . CYS A 1 124 ? 15.212 -13.830 -10.853 1.00 89.56 124 CYS A C 1
ATOM 957 O O . CYS A 1 124 ? 15.710 -12.942 -11.540 1.00 89.56 124 CYS A O 1
ATOM 959 N N . ALA A 1 125 ? 14.694 -14.935 -11.398 1.00 89.44 125 ALA A N 1
ATOM 960 C CA . ALA A 1 125 ? 14.479 -15.035 -12.838 1.00 89.44 125 ALA A CA 1
ATOM 961 C C . ALA A 1 125 ? 13.528 -13.914 -13.321 1.00 89.44 125 ALA A C 1
ATOM 963 O O . ALA A 1 125 ? 12.636 -13.520 -12.558 1.00 89.44 125 ALA A O 1
ATOM 964 N N . PRO A 1 126 ? 13.663 -13.434 -14.573 1.00 88.94 126 PRO A N 1
ATOM 965 C CA . PRO A 1 126 ? 12.794 -12.398 -15.126 1.00 88.94 126 PRO A CA 1
ATOM 966 C C . PRO A 1 126 ? 11.302 -12.692 -14.919 1.00 88.94 126 PRO A C 1
ATOM 968 O O . PRO A 1 126 ? 10.853 -13.831 -15.064 1.00 88.94 126 PRO A O 1
ATOM 971 N N . GLY A 1 127 ? 10.541 -11.660 -14.550 1.00 89.38 127 GLY A N 1
ATOM 972 C CA . GLY A 1 127 ? 9.101 -11.759 -14.287 1.00 89.38 127 GLY A CA 1
ATOM 973 C C . GLY A 1 127 ? 8.729 -12.336 -12.918 1.00 89.38 127 GLY A C 1
ATOM 974 O O . GLY A 1 127 ? 7.546 -12.432 -12.588 1.00 89.38 127 GLY A O 1
ATOM 975 N N . ARG A 1 128 ? 9.714 -12.708 -12.089 1.00 91.19 128 ARG A N 1
ATOM 976 C CA . ARG A 1 128 ? 9.491 -13.177 -10.716 1.00 91.19 128 ARG A CA 1
ATOM 977 C C . ARG A 1 128 ? 9.944 -12.141 -9.699 1.00 91.19 128 ARG A C 1
ATOM 979 O O . ARG A 1 128 ? 10.915 -11.420 -9.901 1.00 91.19 128 ARG A O 1
ATOM 986 N N . VAL A 1 129 ? 9.259 -12.130 -8.563 1.00 94.38 129 VAL A N 1
ATOM 987 C CA . VAL A 1 129 ? 9.682 -11.407 -7.364 1.00 94.38 129 VAL A CA 1
ATOM 988 C C . VAL A 1 129 ? 9.576 -12.337 -6.157 1.00 94.38 129 VAL A C 1
ATOM 990 O O . VAL A 1 129 ? 8.720 -13.226 -6.111 1.00 94.38 129 VAL A O 1
ATOM 993 N N . ARG A 1 130 ? 10.444 -12.136 -5.168 1.00 93.62 130 ARG A N 1
ATOM 994 C CA . ARG A 1 130 ? 10.471 -12.889 -3.908 1.00 93.62 130 ARG A CA 1
ATOM 995 C C . ARG A 1 130 ? 10.258 -11.962 -2.728 1.00 93.62 130 ARG A C 1
ATOM 997 O O . ARG A 1 130 ? 10.530 -10.769 -2.824 1.00 93.62 130 ARG A O 1
ATOM 1004 N N . LEU A 1 131 ? 9.775 -12.519 -1.620 1.00 92.75 131 LEU A N 1
ATOM 1005 C CA . LEU A 1 131 ? 9.551 -11.758 -0.396 1.00 92.75 131 LEU A CA 1
ATOM 1006 C C . LEU A 1 131 ? 10.861 -11.093 0.039 1.00 92.75 131 LEU A C 1
ATOM 1008 O O . LEU A 1 131 ? 11.878 -11.767 0.207 1.00 92.75 131 LEU A O 1
ATOM 1012 N N . PHE A 1 132 ? 10.830 -9.774 0.180 1.00 86.75 132 PHE A N 1
ATOM 1013 C CA . PHE A 1 132 ? 11.989 -8.977 0.532 1.00 86.75 132 PHE A CA 1
ATOM 1014 C C . PHE A 1 132 ? 12.028 -8.758 2.041 1.00 86.75 132 PHE A C 1
ATOM 1016 O O . PHE A 1 132 ? 11.202 -8.028 2.584 1.00 86.75 132 PHE A O 1
ATOM 1023 N N . GLY A 1 133 ? 13.016 -9.384 2.684 1.00 81.12 133 GLY A N 1
ATOM 1024 C CA . GLY A 1 133 ? 13.501 -9.063 4.026 1.00 81.12 133 GLY A CA 1
ATOM 1025 C C . GLY A 1 133 ? 12.441 -8.650 5.052 1.00 81.12 133 GLY A 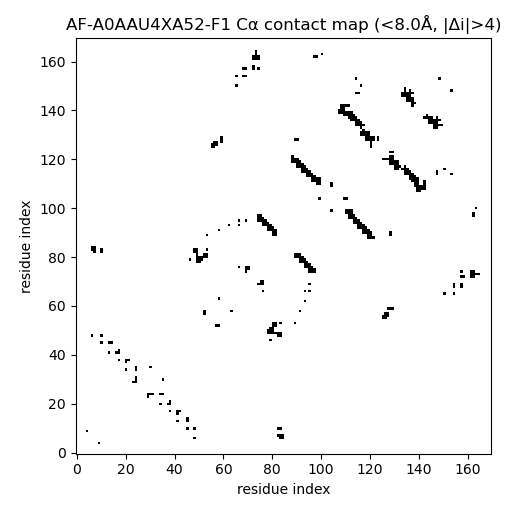C 1
ATOM 1026 O O . GLY A 1 133 ? 11.451 -9.347 5.268 1.00 81.12 133 GLY A O 1
ATOM 1027 N N . ARG A 1 134 ? 12.719 -7.530 5.731 1.00 81.56 134 ARG A N 1
ATOM 1028 C CA . ARG A 1 134 ? 11.924 -6.993 6.841 1.00 81.56 134 ARG A CA 1
ATOM 1029 C C . ARG A 1 134 ? 10.610 -6.407 6.337 1.00 81.56 134 ARG A C 1
ATOM 1031 O O . ARG A 1 134 ? 10.582 -5.621 5.394 1.00 81.56 134 ARG A O 1
ATOM 1038 N N . HIS A 1 135 ? 9.530 -6.773 7.010 1.00 92.56 135 HIS A N 1
ATOM 1039 C CA . HIS A 1 135 ? 8.233 -6.127 6.853 1.00 92.56 135 HIS A CA 1
ATOM 1040 C C . HIS A 1 135 ? 8.192 -4.900 7.751 1.00 92.56 135 HIS A C 1
ATOM 1042 O O . HIS A 1 135 ? 8.938 -4.828 8.726 1.00 92.56 135 HIS A O 1
ATOM 1048 N N . LEU A 1 136 ? 7.327 -3.947 7.440 1.00 96.19 136 LEU A N 1
ATOM 1049 C CA . LEU A 1 136 ? 7.095 -2.803 8.309 1.00 96.19 136 LEU A CA 1
ATOM 1050 C C . LEU A 1 136 ? 5.700 -2.897 8.899 1.00 96.19 136 LEU A C 1
ATOM 1052 O O . LEU A 1 136 ? 4.760 -3.326 8.227 1.00 96.19 136 LEU A O 1
ATOM 1056 N N . ALA A 1 137 ? 5.574 -2.498 10.154 1.00 97.31 137 ALA A N 1
ATOM 1057 C CA . ALA A 1 137 ? 4.313 -2.486 10.859 1.00 97.31 137 ALA A CA 1
ATOM 1058 C C . ALA A 1 137 ? 4.142 -1.212 11.683 1.00 97.31 137 ALA A C 1
ATOM 1060 O O . ALA A 1 137 ? 5.102 -0.594 12.144 1.00 97.31 137 ALA A O 1
ATOM 1061 N N . THR A 1 138 ? 2.880 -0.855 11.858 1.00 97.50 138 THR A N 1
ATOM 1062 C CA . THR A 1 138 ? 2.394 0.068 12.873 1.00 97.50 138 THR A CA 1
ATOM 1063 C C . THR A 1 138 ? 1.203 -0.617 13.515 1.00 97.50 138 THR A C 1
ATOM 1065 O O . THR A 1 138 ? 0.284 -1.045 12.812 1.00 97.50 138 THR A O 1
ATOM 1068 N N . THR A 1 139 ? 1.250 -0.791 14.828 1.00 96.25 139 THR A N 1
ATOM 1069 C CA . THR A 1 139 ? 0.239 -1.540 15.579 1.00 96.25 139 THR A CA 1
ATOM 1070 C C . THR A 1 139 ? -0.300 -0.701 16.733 1.00 96.25 139 THR A C 1
ATOM 1072 O O . THR A 1 139 ? 0.323 0.291 17.119 1.00 96.25 139 THR A O 1
ATOM 1075 N N . PRO A 1 140 ? -1.446 -1.066 17.317 1.00 94.94 140 PRO A N 1
ATOM 1076 C CA . PRO A 1 140 ? -2.023 -0.305 18.423 1.00 94.94 140 PRO A CA 1
ATOM 1077 C C . PRO A 1 140 ? -1.142 -0.308 19.670 1.00 94.94 140 PRO A C 1
ATOM 1079 O O . PRO A 1 140 ? -1.145 0.652 20.438 1.00 94.94 140 PRO A O 1
ATOM 1082 N N . GLU A 1 141 ? -0.359 -1.363 19.871 1.00 93.12 141 GLU A N 1
ATOM 1083 C CA . GLU A 1 141 ? 0.582 -1.491 20.982 1.00 93.12 141 GLU A CA 1
ATOM 1084 C C . GLU A 1 141 ? 1.882 -0.720 20.712 1.00 93.12 141 GLU A C 1
ATOM 1086 O O . GLU A 1 141 ? 2.507 -0.194 21.639 1.00 93.12 141 GLU A O 1
ATOM 1091 N N . GLN A 1 142 ? 2.282 -0.634 19.439 1.00 94.62 142 GLN A N 1
ATOM 1092 C CA . GLN A 1 142 ? 3.481 0.059 18.968 1.00 94.62 142 GLN A CA 1
ATOM 1093 C C . GLN A 1 142 ? 3.120 1.006 17.807 1.00 94.62 142 GLN A C 1
ATOM 1095 O O . GLN A 1 142 ? 3.234 0.631 16.636 1.00 94.62 142 GLN A O 1
ATOM 1100 N N . PRO A 1 143 ? 2.678 2.242 18.117 1.00 94.00 143 PRO A N 1
ATOM 1101 C CA . PRO A 1 143 ? 2.154 3.186 17.125 1.00 94.00 143 PRO A CA 1
ATOM 1102 C C . PRO A 1 143 ? 3.228 3.866 16.263 1.00 94.00 143 PRO A C 1
ATOM 1104 O O . PRO A 1 143 ? 2.901 4.658 15.383 1.00 94.00 143 PRO A O 1
ATOM 1107 N N . TRP A 1 144 ? 4.510 3.590 16.504 1.00 93.75 144 TRP A N 1
ATOM 1108 C CA . TRP A 1 144 ? 5.607 4.016 15.635 1.00 93.75 144 TRP A CA 1
ATOM 1109 C C . TRP A 1 144 ? 5.917 2.943 14.585 1.00 93.75 144 TRP A C 1
ATOM 1111 O O . TRP A 1 144 ? 5.499 1.795 14.697 1.00 93.75 144 TRP A O 1
ATOM 1121 N N . LEU A 1 145 ? 6.661 3.310 13.542 1.00 95.50 145 LEU A N 1
ATOM 1122 C CA . LEU A 1 145 ? 7.102 2.359 12.524 1.00 95.50 145 LEU A CA 1
ATOM 1123 C C . LEU A 1 145 ? 8.110 1.366 13.125 1.00 95.50 145 LEU A C 1
ATOM 1125 O O . LEU A 1 145 ? 9.139 1.782 13.657 1.00 95.50 145 LEU A O 1
ATOM 1129 N N . HIS A 1 146 ? 7.833 0.068 13.022 1.00 94.88 146 HIS A N 1
ATOM 1130 C CA . HIS A 1 146 ? 8.700 -0.994 13.537 1.00 94.88 146 HIS A CA 1
ATOM 1131 C C . HIS A 1 146 ? 8.763 -2.199 12.587 1.00 94.88 146 HIS A C 1
ATOM 1133 O O . HIS A 1 146 ? 8.019 -2.274 11.606 1.00 94.88 146 HIS A O 1
ATOM 1139 N N . ASP A 1 147 ? 9.654 -3.155 12.875 1.00 95.44 147 ASP A N 1
ATOM 1140 C CA . ASP A 1 147 ? 9.726 -4.412 12.125 1.00 95.44 147 ASP A CA 1
ATOM 1141 C C . ASP A 1 147 ? 8.401 -5.181 12.259 1.00 95.44 147 ASP A C 1
ATOM 1143 O O . ASP A 1 147 ? 7.876 -5.390 13.356 1.00 95.44 147 ASP A O 1
ATOM 1147 N N . GLY A 1 148 ? 7.852 -5.592 11.124 1.00 92.50 148 GLY A N 1
ATOM 1148 C CA . GLY A 1 148 ? 6.595 -6.312 11.015 1.00 92.50 148 GLY A CA 1
ATOM 1149 C C . GLY A 1 148 ? 6.768 -7.830 11.108 1.00 92.50 148 GLY A C 1
ATOM 1150 O O . GLY A 1 148 ? 7.828 -8.370 10.776 1.00 92.50 148 GLY A O 1
ATOM 1151 N N . PRO A 1 149 ? 5.715 -8.548 11.529 1.00 94.62 149 PRO A N 1
ATOM 1152 C CA . PRO A 1 149 ? 5.752 -9.996 11.647 1.00 94.62 149 PRO A CA 1
ATOM 1153 C C . PRO A 1 149 ? 5.628 -10.666 10.270 1.00 94.62 149 PRO A C 1
ATOM 1155 O O . PRO A 1 149 ? 5.257 -10.033 9.285 1.00 94.62 149 PRO A O 1
ATOM 1158 N N . SER A 1 150 ? 5.904 -11.973 10.197 1.00 94.81 150 SER A N 1
ATOM 1159 C CA . SER A 1 150 ? 5.765 -12.751 8.952 1.00 94.81 150 SER A CA 1
ATOM 1160 C C . SER A 1 150 ? 4.362 -12.647 8.333 1.00 94.81 150 SER A C 1
ATOM 1162 O O . SER A 1 150 ? 3.373 -12.500 9.051 1.00 94.81 150 SER A O 1
ATOM 1164 N N . VAL A 1 151 ? 4.240 -12.855 7.016 1.00 95.62 151 VAL A N 1
ATOM 1165 C CA . VAL A 1 151 ? 2.939 -12.873 6.306 1.00 95.62 151 VAL A CA 1
ATOM 1166 C C . VAL A 1 151 ? 1.925 -13.824 6.958 1.00 95.62 151 VAL A C 1
ATOM 1168 O O . VAL A 1 151 ? 0.741 -13.508 7.048 1.00 95.62 151 VAL A O 1
ATOM 1171 N N . LYS A 1 152 ? 2.376 -14.977 7.469 1.00 96.00 152 LYS A N 1
ATOM 1172 C CA . LYS A 1 152 ? 1.514 -15.925 8.192 1.00 96.00 152 LYS A CA 1
ATOM 1173 C C . LYS A 1 152 ? 0.942 -15.309 9.473 1.00 96.00 152 LYS A C 1
ATOM 1175 O O . LYS A 1 152 ? -0.245 -15.465 9.742 1.00 96.00 152 LYS A O 1
ATOM 1180 N N . ALA A 1 153 ? 1.774 -14.616 10.244 1.00 96.69 153 ALA A N 1
ATOM 1181 C CA . ALA A 1 153 ? 1.352 -13.946 11.469 1.00 96.69 153 ALA A CA 1
ATOM 1182 C C . ALA A 1 153 ? 0.451 -12.736 11.174 1.00 96.69 153 ALA A C 1
ATOM 1184 O O . ALA A 1 153 ? -0.553 -12.567 11.856 1.00 96.69 153 ALA A O 1
ATOM 1185 N N . ILE A 1 154 ? 0.728 -11.971 10.110 1.00 97.38 154 ILE A N 1
ATOM 1186 C CA . ILE A 1 154 ? -0.167 -10.898 9.640 1.00 97.38 154 ILE A CA 1
ATOM 1187 C C . ILE A 1 154 ? -1.567 -11.460 9.359 1.00 97.38 154 ILE A C 1
ATOM 1189 O O . ILE A 1 154 ? -2.556 -10.929 9.854 1.00 97.38 154 ILE A O 1
ATOM 1193 N N . ARG A 1 155 ? -1.669 -12.574 8.620 1.00 97.88 155 ARG A N 1
ATOM 1194 C CA . ARG A 1 155 ? -2.963 -13.223 8.348 1.00 97.88 155 ARG A CA 1
ATOM 1195 C C . ARG A 1 155 ? -3.676 -13.672 9.623 1.00 97.88 155 ARG A C 1
ATOM 1197 O O . ARG A 1 155 ? -4.892 -13.539 9.695 1.00 97.88 155 ARG A O 1
ATOM 1204 N N . ALA A 1 156 ? -2.940 -14.171 10.617 1.00 97.94 156 ALA A N 1
ATOM 1205 C CA . ALA A 1 156 ? -3.515 -14.542 11.908 1.00 97.94 156 ALA A CA 1
ATOM 1206 C C . ALA A 1 156 ? -4.101 -13.327 12.644 1.00 97.94 156 ALA A C 1
ATOM 1208 O O . ALA A 1 156 ? -5.225 -13.418 13.133 1.00 97.94 156 ALA A O 1
ATOM 1209 N N . VAL A 1 157 ? -3.397 -12.187 12.647 1.00 97.00 157 VAL A N 1
ATOM 1210 C CA . VAL A 1 157 ? -3.917 -10.928 13.208 1.00 97.00 157 VAL A CA 1
ATOM 1211 C C . VAL A 1 157 ? -5.187 -10.504 12.478 1.00 97.00 157 VAL A C 1
ATOM 1213 O O . VAL A 1 157 ? -6.197 -10.269 13.126 1.00 97.00 157 VAL A O 1
ATOM 1216 N N . ILE A 1 158 ? -5.178 -10.473 11.142 1.00 97.62 158 ILE A N 1
ATOM 1217 C CA . ILE A 1 158 ? -6.360 -10.107 10.343 1.00 97.62 158 ILE A CA 1
ATOM 1218 C C . ILE A 1 158 ? -7.566 -10.991 10.695 1.00 97.62 158 ILE A C 1
ATOM 1220 O O . ILE A 1 158 ? -8.680 -10.492 10.842 1.00 97.62 158 ILE A O 1
ATOM 1224 N N . THR A 1 159 ? -7.347 -12.298 10.868 1.00 97.19 159 THR A N 1
ATOM 1225 C CA . THR A 1 159 ? -8.406 -13.239 11.251 1.00 97.19 159 THR A CA 1
ATOM 1226 C C . THR A 1 159 ? -8.958 -12.969 12.650 1.00 97.19 159 THR A C 1
ATOM 1228 O O . THR A 1 159 ? -10.166 -13.062 12.847 1.00 97.19 159 THR A O 1
ATOM 1231 N N . GLN A 1 160 ? -8.092 -12.653 13.615 1.00 96.00 160 GLN A N 1
ATOM 1232 C CA . GLN A 1 160 ? -8.479 -12.359 15.002 1.00 96.00 160 GLN A CA 1
ATOM 1233 C C . GLN A 1 160 ? -9.140 -10.983 15.150 1.00 96.00 160 GLN A C 1
ATOM 1235 O O . GLN A 1 160 ? -9.940 -10.773 16.055 1.00 96.00 160 GLN A O 1
ATOM 1240 N N . HIS A 1 161 ? -8.818 -10.067 14.241 1.00 93.94 161 HIS A N 1
ATOM 1241 C CA . HIS A 1 161 ? -9.195 -8.663 14.288 1.00 93.94 161 HIS A CA 1
ATOM 1242 C C . HIS A 1 161 ? -9.849 -8.235 12.966 1.00 93.94 161 HIS A C 1
ATOM 1244 O O . HIS A 1 161 ? -9.313 -7.343 12.300 1.00 93.94 161 HIS A O 1
ATOM 1250 N N . PRO A 1 162 ? -10.970 -8.851 12.537 1.00 93.75 162 PRO A N 1
ATOM 1251 C CA . PRO A 1 162 ? -11.672 -8.412 11.335 1.00 93.75 162 PRO A CA 1
ATOM 1252 C C . PRO A 1 162 ? -12.127 -6.956 11.490 1.00 93.75 162 PRO A C 1
ATOM 1254 O O . PRO A 1 162 ? -12.374 -6.487 12.602 1.00 93.75 162 PRO A O 1
ATOM 1257 N N . ALA A 1 163 ? -12.239 -6.228 10.381 1.00 88.88 163 ALA A N 1
ATOM 1258 C CA . ALA A 1 163 ? -12.878 -4.923 10.422 1.00 88.88 163 ALA A CA 1
ATOM 1259 C C . ALA A 1 163 ? -14.363 -5.092 10.787 1.00 88.88 163 ALA A C 1
ATOM 1261 O O . ALA A 1 163 ? -14.959 -6.132 10.468 1.00 88.88 163 ALA A O 1
ATOM 1262 N N . PRO A 1 164 ? -14.976 -4.095 11.445 1.00 81.19 164 PRO A N 1
ATOM 1263 C CA . PRO A 1 164 ? -16.410 -4.112 11.672 1.00 81.19 164 PRO A CA 1
ATOM 1264 C C . PRO A 1 164 ? -17.111 -4.307 10.328 1.00 81.19 164 PRO A C 1
ATOM 1266 O O . PRO A 1 164 ? -16.816 -3.608 9.360 1.00 81.19 164 PRO A O 1
ATOM 1269 N N . ARG A 1 165 ? -18.038 -5.263 10.254 1.00 67.62 165 ARG A N 1
ATOM 1270 C CA . ARG A 1 165 ? -19.044 -5.207 9.197 1.00 67.62 165 ARG A CA 1
ATOM 1271 C C . ARG A 1 165 ? -19.840 -3.955 9.499 1.00 67.62 165 ARG A C 1
ATOM 1273 O O . ARG A 1 165 ? -20.416 -3.898 10.584 1.00 67.62 165 ARG A O 1
ATOM 1280 N N . ASP A 1 166 ? -19.831 -2.974 8.603 1.00 58.91 166 ASP A N 1
ATOM 1281 C CA . ASP A 1 166 ? -20.780 -1.871 8.683 1.00 58.91 166 ASP A CA 1
ATOM 1282 C C . ASP A 1 166 ? -22.161 -2.511 8.813 1.00 58.91 166 ASP A C 1
ATOM 1284 O O . ASP A 1 166 ? -22.662 -3.162 7.893 1.00 58.91 166 ASP A O 1
ATOM 1288 N N . GLY A 1 167 ? -22.708 -2.464 10.028 1.00 46.78 167 GLY A N 1
ATOM 1289 C CA . GLY A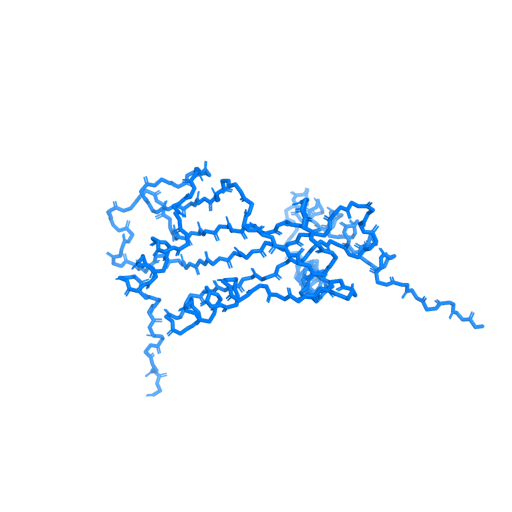 1 167 ? -24.043 -2.946 10.297 1.00 46.78 167 GLY A CA 1
ATOM 1290 C C . GLY A 1 167 ? -24.944 -2.109 9.420 1.00 46.78 167 GLY A C 1
ATOM 1291 O O . GLY A 1 167 ? -24.995 -0.895 9.602 1.00 46.78 167 GLY A O 1
ATOM 1292 N N . GLY A 1 168 ? -25.578 -2.745 8.436 1.00 38.88 168 GLY A N 1
ATOM 1293 C CA . GLY A 1 168 ? -26.598 -2.119 7.619 1.00 38.88 168 GLY A CA 1
ATOM 1294 C C . GLY A 1 168 ? -27.667 -1.543 8.536 1.00 38.88 168 GLY A C 1
ATOM 1295 O O . GLY A 1 168 ? -28.558 -2.256 8.982 1.00 38.88 168 GLY A O 1
ATOM 1296 N N . ALA A 1 169 ? -27.538 -0.257 8.841 1.00 38.31 169 ALA A N 1
ATOM 1297 C CA . ALA A 1 169 ? -28.649 0.579 9.217 1.00 38.31 169 ALA A CA 1
ATOM 1298 C C . ALA A 1 169 ? -29.339 0.935 7.898 1.00 38.31 169 ALA A C 1
ATOM 1300 O O . ALA A 1 169 ? -28.940 1.853 7.181 1.00 38.31 169 ALA A O 1
ATOM 1301 N N . SER A 1 170 ? -30.312 0.112 7.534 1.00 37.84 170 SER A N 1
ATOM 1302 C CA . SER A 1 170 ? -31.424 0.482 6.666 1.00 37.84 170 SER A CA 1
ATOM 1303 C C . SER A 1 170 ? -32.699 0.225 7.445 1.00 37.84 170 SER A C 1
ATOM 1305 O O . SER A 1 170 ? -32.745 -0.821 8.131 1.00 37.84 170 SER A O 1
#

Radius of gyration: 18.6 Å; Cα contacts (8 Å, |Δi|>4): 248; chains: 1; bounding box: 50×45×60 Å

Secondary structure (DSSP, 8-state):
-PPPPPHHHHHHHHHHHHHHHHHHHHHS----HHHHHHHHHHHHHHHHHHHSPPTT----HHHHHHHHHHHHTT-EEEEEEPPTT--S--EEEEEEEEEPPHHHHTT-SSSEEEEEEEEE-TTS-TT--EE-S-EEEE-SS--S-EEEPPHHHHHHHHHHSPPPP-----

pLDDT: mean 90.04, std 11.88, range [37.84, 98.31]

Sequence (170 aa):
MTAVETPAQEYTRLTGERGELAAALRKAGDASPENRDRLASVDRRLRELVASPPPGYVLPKAAADLVTHAQVHGWLTLVQWTPPGYGGEPFVSVQVGRLLHAGEQSGARGDRWTYNVTWHSRDCAPGRVRLFGRHLATTPEQPWLHDGPSVKAIRAVITQHPAPRDGGAS

Mean predicted aligned error: 6.1 Å

Solvent-accessible surface area (backbone atoms only — not comparable to full-atom values): 9568 Å² total; per-residue (Å²): 133,85,79,80,81,47,70,35,56,49,48,52,53,46,54,51,51,44,52,52,46,58,47,48,44,64,74,62,74,47,77,53,61,65,59,51,53,48,41,52,53,43,53,51,51,53,47,57,62,14,54,50,64,60,92,73,42,65,83,46,66,73,56,51,51,49,48,51,53,34,48,77,32,57,27,48,71,47,60,36,31,54,55,55,79,60,90,66,77,57,34,37,38,40,36,40,32,44,72,56,54,79,89,56,45,86,84,38,78,26,64,32,42,38,39,42,43,40,28,31,25,75,99,44,64,91,52,40,59,43,81,41,84,79,25,37,23,29,30,28,89,45,62,55,86,41,83,32,71,55,73,71,54,49,53,50,48,41,70,78,56,48,44,80,72,81,73,81,86,122

Foldseek 3Di:
DPDDQDQQNLLVVLVVLLVVLVVCVVPPCDPPVVSVVVNVVSVVVNLVQFQDFDPLADDDPLLVVLCVLLVVLVWDKGKGWDGPPPPDWIKIKIKTKDFDDPVVLPPFQDGMKIKIWMWTCVPHDGRDTHTDDWIWIADRNRNDIDTDDDSVVVSVCSVVDRDDPPPPPD